Protein AF-A0AAW1CU83-F1 (afdb_monomer_lite)

InterPro domains:
  IPR005814 Aminotransferase class-III [PF00202] (1-113)
  IPR015421 Pyridoxal phosphate-dependent transferase, major domain [G3DSA:3.40.640.10] (1-114)
  IPR015424 Pyridoxal phosphate-dependent transferase [SSF53383] (2-111)

Secondary structure (DSSP, 8-state):
--SHHHHHHHHHHHHHHHHHHHHHTTPPPPHHHHHHHTTT-TTTS------EETT----SSHHHHHT--S-GGGTTTS------EEPPP---SSGGG-HHHHHHHHHHHHHHHHHHH--

Radius of gyration: 18.07 Å; chains: 1; bounding box: 44×34×52 Å

Organism: NCBI:txid488301

Structure (mmCIF, N/CA/C/O backbone):
data_AF-A0AAW1CU83-F1
#
_entry.id   AF-A0AAW1CU83-F1
#
loop_
_atom_site.group_PDB
_atom_site.id
_atom_site.type_symbol
_atom_site.label_atom_id
_atom_site.label_alt_id
_atom_site.label_comp_id
_atom_site.label_asym_id
_atom_site.label_entity_id
_atom_site.label_seq_id
_atom_site.pdbx_PDB_ins_code
_atom_site.Cartn_x
_atom_site.Cartn_y
_atom_site.Cartn_z
_atom_site.occupancy
_atom_site.B_iso_or_equiv
_atom_site.auth_seq_id
_atom_site.auth_comp_id
_atom_site.auth_asym_id
_atom_site.auth_atom_id
_atom_site.pdbx_PDB_model_num
ATOM 1 N N . MET A 1 1 ? -1.956 18.256 8.695 1.00 56.09 1 MET A N 1
ATOM 2 C CA . MET A 1 1 ? -2.461 17.167 7.830 1.00 56.09 1 MET A CA 1
ATOM 3 C C . MET A 1 1 ? -2.940 17.754 6.506 1.00 56.09 1 MET A C 1
ATOM 5 O O . MET A 1 1 ? -4.104 18.093 6.432 1.00 56.09 1 MET A O 1
ATOM 9 N N . MET A 1 2 ? -2.062 17.939 5.512 1.00 86.19 2 MET A N 1
ATOM 10 C CA . MET A 1 2 ? -2.401 18.370 4.136 1.00 86.19 2 MET A CA 1
ATOM 11 C C . MET A 1 2 ? -1.211 18.046 3.203 1.00 86.19 2 MET A C 1
ATOM 13 O O . MET A 1 2 ? -0.492 18.936 2.766 1.00 86.19 2 MET A O 1
ATOM 17 N N . CYS A 1 3 ? -0.897 16.766 2.988 1.00 97.62 3 CYS A N 1
ATOM 18 C CA . CYS A 1 3 ? 0.207 16.344 2.116 1.00 97.62 3 CYS A CA 1
ATOM 19 C C . CYS A 1 3 ? -0.053 14.974 1.467 1.00 97.62 3 CYS A C 1
ATOM 21 O O . CYS A 1 3 ? -1.040 14.299 1.771 1.00 97.62 3 CYS A O 1
ATOM 23 N N . GLY A 1 4 ? 0.861 14.540 0.592 1.00 98.12 4 GLY A N 1
ATOM 24 C CA . GLY A 1 4 ? 0.775 13.236 -0.074 1.00 98.12 4 GLY A CA 1
ATOM 25 C C . GLY A 1 4 ? 0.705 12.057 0.902 1.00 98.12 4 GLY A C 1
ATOM 26 O O . GLY A 1 4 ? -0.144 11.187 0.739 1.00 98.12 4 GLY A O 1
ATOM 27 N N . SER A 1 5 ? 1.503 12.069 1.978 1.00 98.12 5 SER A N 1
ATOM 28 C CA . SER A 1 5 ? 1.489 10.983 2.971 1.00 98.12 5 SER A CA 1
ATOM 29 C C . SER A 1 5 ? 0.122 10.844 3.647 1.00 98.12 5 SER A C 1
ATOM 31 O O . SER A 1 5 ? -0.438 9.757 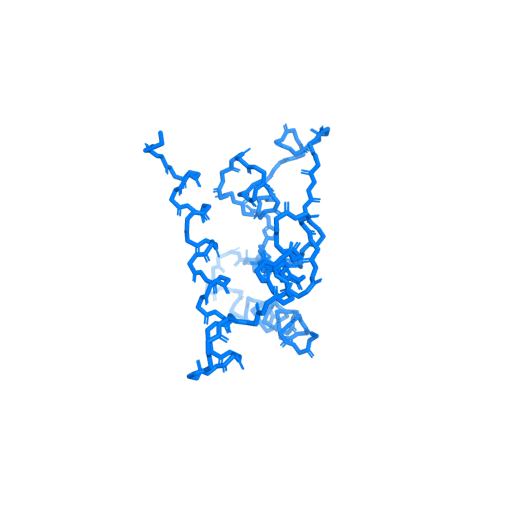3.678 1.00 98.12 5 SER A O 1
ATOM 33 N N . CYS A 1 6 ? -0.484 11.936 4.140 1.00 97.88 6 CYS A N 1
ATOM 34 C CA . CYS A 1 6 ? -1.802 11.816 4.774 1.00 97.88 6 CYS A CA 1
ATOM 35 C C . CYS A 1 6 ? -2.918 11.503 3.768 1.00 97.88 6 CYS A C 1
ATOM 37 O O . CYS A 1 6 ? -3.940 10.952 4.168 1.00 97.88 6 CYS A O 1
ATOM 39 N N . SER A 1 7 ? -2.727 11.822 2.485 1.00 98.44 7 SER A N 1
ATOM 40 C CA . SER A 1 7 ? -3.644 11.392 1.424 1.00 98.44 7 SER A CA 1
ATOM 41 C C . SER A 1 7 ? -3.625 9.865 1.292 1.00 98.44 7 SER A C 1
ATOM 43 O O . SER A 1 7 ? -4.678 9.238 1.376 1.00 98.44 7 SER A O 1
ATOM 45 N N . ASN A 1 8 ? -2.435 9.259 1.213 1.00 98.62 8 ASN A N 1
ATOM 46 C CA . ASN A 1 8 ? -2.274 7.804 1.129 1.00 98.62 8 ASN A CA 1
ATOM 47 C C . ASN A 1 8 ? -2.712 7.077 2.412 1.00 98.62 8 ASN A C 1
ATOM 49 O O . ASN A 1 8 ? -3.460 6.112 2.322 1.00 98.62 8 ASN A O 1
ATOM 53 N N . GLU A 1 9 ? -2.357 7.566 3.607 1.00 98.62 9 GLU A N 1
ATOM 54 C CA . GLU A 1 9 ? -2.825 6.964 4.874 1.00 98.62 9 GLU A CA 1
ATOM 55 C C . GLU A 1 9 ? -4.361 6.936 4.970 1.00 98.62 9 GLU A C 1
ATOM 57 O O . GLU A 1 9 ? -4.953 5.955 5.422 1.00 98.62 9 GLU A O 1
ATOM 62 N N . ASN A 1 10 ? -5.044 8.009 4.545 1.00 98.38 10 ASN A N 1
ATOM 63 C CA . ASN A 1 10 ? -6.508 8.016 4.538 1.00 98.38 10 ASN A CA 1
ATOM 64 C C . ASN A 1 10 ? -7.083 7.117 3.439 1.00 98.38 10 ASN A C 1
ATOM 66 O O . ASN A 1 10 ? -8.093 6.462 3.693 1.00 98.38 10 ASN A O 1
ATOM 70 N N . ALA A 1 11 ? -6.437 7.025 2.274 1.00 98.69 11 ALA A N 1
ATOM 71 C CA . ALA A 1 11 ? -6.815 6.059 1.247 1.00 98.69 11 ALA A CA 1
ATOM 72 C C . ALA A 1 11 ? -6.718 4.615 1.772 1.00 98.69 11 ALA A C 1
ATOM 74 O O . ALA A 1 11 ? -7.672 3.857 1.621 1.00 98.69 11 ALA A O 1
ATOM 75 N N . PHE A 1 12 ? -5.638 4.254 2.475 1.00 98.62 12 PHE A N 1
ATOM 76 C CA . PHE A 1 12 ? -5.475 2.923 3.075 1.00 98.62 12 PHE A CA 1
ATOM 77 C C . PHE A 1 12 ? -6.583 2.619 4.084 1.00 98.62 12 PHE A C 1
ATOM 79 O O . PHE A 1 12 ? -7.240 1.585 3.987 1.00 98.62 12 PHE A O 1
ATOM 86 N N . LYS A 1 13 ? -6.875 3.553 5.001 1.00 98.50 13 LYS A N 1
ATOM 87 C CA . LYS A 1 13 ? -7.995 3.399 5.945 1.00 98.50 13 LYS A CA 1
ATOM 88 C C . LYS A 1 13 ? -9.329 3.199 5.227 1.00 98.50 13 LYS A C 1
ATOM 90 O O . LYS A 1 13 ? -10.097 2.326 5.617 1.00 98.50 13 LYS A O 1
ATOM 95 N N . LEU A 1 14 ? -9.617 3.994 4.192 1.00 98.62 14 LEU A N 1
ATOM 96 C CA . LEU A 1 14 ? -10.851 3.872 3.409 1.00 98.62 14 LEU A CA 1
ATOM 97 C C . LEU A 1 14 ? -10.956 2.504 2.729 1.00 98.62 14 LEU A C 1
ATOM 99 O O . LEU A 1 14 ? -12.024 1.897 2.775 1.00 98.62 14 LEU A O 1
ATOM 103 N N . ILE A 1 15 ? -9.855 1.998 2.171 1.00 98.56 15 ILE A N 1
ATOM 104 C CA . ILE A 1 15 ? -9.788 0.667 1.558 1.00 98.56 15 ILE A CA 1
ATOM 105 C C . ILE A 1 15 ? -10.050 -0.424 2.603 1.00 98.56 15 ILE A C 1
ATOM 107 O O . ILE A 1 15 ? -10.915 -1.267 2.379 1.00 98.56 15 ILE A O 1
ATOM 111 N N . PHE A 1 16 ? -9.398 -0.381 3.769 1.00 98.38 16 PHE A N 1
ATOM 112 C CA . PHE A 1 16 ? -9.631 -1.357 4.839 1.00 98.38 16 PHE A CA 1
ATOM 113 C C . PHE A 1 16 ? -11.073 -1.329 5.357 1.00 98.38 16 PHE A C 1
ATOM 115 O O . PHE A 1 16 ? -11.705 -2.377 5.492 1.00 98.38 16 PHE A O 1
ATOM 122 N N . MET A 1 17 ? -11.630 -0.137 5.600 1.00 98.38 17 MET A N 1
ATOM 123 C CA . MET A 1 17 ? -13.026 0.012 6.024 1.00 98.38 17 MET A CA 1
ATOM 124 C C . MET A 1 17 ? -13.997 -0.503 4.960 1.00 98.38 17 MET A C 1
ATOM 126 O O . MET A 1 17 ? -14.985 -1.153 5.300 1.00 98.38 17 MET A O 1
ATOM 130 N N . HIS A 1 18 ? -13.728 -0.232 3.680 1.00 98.25 18 HIS A N 1
ATOM 131 C CA . HIS A 1 18 ? -14.542 -0.732 2.579 1.00 98.25 18 HIS A CA 1
ATOM 132 C C . HIS A 1 18 ? -14.474 -2.258 2.482 1.00 98.25 18 HIS A C 1
ATOM 134 O O . HIS A 1 18 ? -15.521 -2.897 2.430 1.00 98.25 18 HIS A O 1
ATOM 140 N N . TYR A 1 19 ? -13.274 -2.842 2.537 1.00 97.69 19 TYR A N 1
ATOM 141 C CA . TYR A 1 19 ? -13.086 -4.291 2.525 1.00 97.69 19 TYR A CA 1
ATOM 142 C C . TYR A 1 19 ? -13.870 -4.958 3.661 1.00 97.69 19 TYR A C 1
ATOM 144 O O . TYR A 1 19 ? -14.700 -5.829 3.412 1.00 97.69 19 TYR A O 1
ATOM 152 N N . MET A 1 20 ? -13.715 -4.478 4.900 1.00 97.69 20 MET A N 1
ATOM 153 C CA . MET A 1 20 ? -14.458 -5.014 6.046 1.00 97.69 20 MET A CA 1
ATOM 154 C C . MET A 1 20 ? -15.968 -4.786 5.938 1.00 97.69 20 MET A C 1
ATOM 156 O O . MET A 1 20 ? -16.745 -5.642 6.355 1.00 97.69 20 MET A O 1
ATOM 160 N N . LYS A 1 21 ? -16.416 -3.665 5.358 1.00 97.56 21 LYS A N 1
ATOM 161 C CA . LYS A 1 21 ? -17.838 -3.439 5.062 1.00 97.56 21 LYS A CA 1
ATOM 162 C C . LYS A 1 21 ? -18.372 -4.486 4.083 1.00 97.56 21 LYS A C 1
ATOM 164 O O . LYS A 1 21 ? -19.453 -5.014 4.318 1.00 97.56 21 LYS A O 1
ATOM 169 N N . VAL A 1 22 ? -17.630 -4.799 3.021 1.00 97.38 22 VAL A N 1
ATOM 170 C CA . VAL A 1 22 ? -18.009 -5.839 2.052 1.00 97.38 22 VAL A CA 1
ATOM 171 C C . VAL A 1 22 ? -18.093 -7.208 2.733 1.00 97.38 22 VAL A C 1
ATOM 173 O O . VAL A 1 22 ? -19.110 -7.879 2.588 1.00 97.38 22 VAL A O 1
ATOM 176 N N . GLN A 1 23 ? -17.091 -7.585 3.536 1.00 95.94 23 GLN A N 1
ATOM 177 C CA . GLN A 1 23 ? -17.073 -8.871 4.255 1.00 95.94 23 GLN A CA 1
ATOM 178 C C . GLN A 1 23 ? -18.219 -9.004 5.271 1.00 95.94 23 GLN A C 1
ATOM 180 O O . GLN A 1 23 ? -18.846 -10.054 5.397 1.00 95.94 23 GLN A O 1
ATOM 185 N N . ARG A 1 24 ? -18.517 -7.925 5.999 1.00 96.56 24 ARG A N 1
ATOM 186 C CA . ARG A 1 24 ? -19.573 -7.897 7.018 1.00 96.56 24 ARG A CA 1
ATOM 187 C C . ARG A 1 24 ? -20.985 -7.812 6.427 1.00 96.56 24 ARG A C 1
ATOM 189 O O . ARG A 1 24 ? -21.942 -8.269 7.058 1.00 96.56 24 ARG A O 1
ATOM 196 N N . GLY A 1 25 ? -21.131 -7.228 5.238 1.00 96.38 25 GLY A N 1
ATOM 197 C CA . GLY A 1 25 ? -22.419 -6.967 4.601 1.00 96.38 25 GLY A CA 1
ATOM 198 C C . GLY A 1 25 ? -23.245 -5.927 5.366 1.00 96.38 25 GLY A C 1
ATOM 199 O O . GLY A 1 25 ? -22.722 -4.915 5.826 1.00 96.38 25 GLY A O 1
ATOM 200 N N . ASN A 1 26 ? -24.546 -6.182 5.520 1.00 95.44 26 ASN A N 1
ATOM 201 C CA . ASN A 1 26 ? -25.494 -5.271 6.181 1.00 95.44 26 ASN A CA 1
ATOM 202 C C . ASN A 1 26 ? -25.568 -5.445 7.711 1.00 95.44 26 ASN A C 1
ATOM 204 O O . ASN A 1 26 ? -26.525 -4.987 8.327 1.00 95.44 26 ASN A O 1
ATOM 208 N N . LYS A 1 27 ? -24.614 -6.153 8.325 1.00 96.69 27 LYS A N 1
ATOM 209 C CA . LYS A 1 27 ? -24.588 -6.362 9.779 1.00 96.69 27 LYS A CA 1
ATOM 210 C C . LYS A 1 27 ? -23.952 -5.162 10.484 1.00 96.69 27 LYS A C 1
ATOM 212 O O . LYS A 1 27 ? -22.958 -4.612 10.004 1.00 96.69 27 LYS A O 1
ATOM 217 N N . ASP A 1 28 ? -24.487 -4.811 11.648 1.00 97.38 28 ASP A N 1
ATOM 218 C CA . ASP A 1 28 ? -23.868 -3.834 12.545 1.00 97.38 28 ASP A CA 1
ATOM 219 C C . ASP A 1 28 ? -22.554 -4.364 13.145 1.00 97.38 28 ASP A C 1
ATOM 221 O O . ASP A 1 28 ? -22.218 -5.543 13.015 1.00 97.38 28 ASP A O 1
ATOM 225 N N . PHE A 1 29 ? -21.780 -3.479 13.782 1.00 98.06 29 PHE A N 1
ATOM 226 C CA . PHE A 1 29 ? -20.599 -3.888 14.549 1.00 98.06 29 PHE A CA 1
ATOM 227 C C . PHE A 1 29 ? -21.011 -4.724 15.764 1.00 98.06 29 PHE A C 1
ATOM 229 O O . PHE A 1 29 ? -21.939 -4.378 16.497 1.00 98.06 29 PHE A O 1
ATOM 236 N N . THR A 1 30 ? -20.284 -5.807 16.004 1.00 97.81 30 THR A N 1
ATOM 237 C CA . THR A 1 30 ? -20.414 -6.614 17.216 1.00 97.81 30 THR A CA 1
ATOM 238 C C . THR A 1 30 ? -19.768 -5.907 18.407 1.00 97.81 30 THR A C 1
ATOM 240 O O . THR A 1 30 ? -18.860 -5.086 18.262 1.00 97.81 30 THR A O 1
ATOM 243 N N . LYS A 1 31 ? -20.201 -6.258 19.622 1.00 98.56 31 LYS A N 1
ATOM 244 C CA . LYS A 1 31 ? -19.575 -5.760 20.854 1.00 98.56 31 LYS A CA 1
ATOM 245 C C . LYS A 1 31 ? -18.081 -6.119 20.918 1.00 98.56 31 LYS A C 1
ATOM 247 O O . LYS A 1 31 ? -17.274 -5.272 21.280 1.00 98.56 31 LYS A O 1
ATOM 252 N N . GLU A 1 32 ? -17.723 -7.333 20.499 1.00 98.44 32 GLU A N 1
ATOM 253 C CA . GLU A 1 32 ? -16.336 -7.809 20.477 1.00 98.44 32 GLU A CA 1
ATOM 254 C C . GLU A 1 32 ? -15.455 -6.985 19.525 1.00 98.44 32 GLU A C 1
ATOM 256 O O . GLU A 1 32 ? -14.351 -6.603 19.903 1.00 98.44 32 GLU A O 1
ATOM 261 N N . GLU A 1 33 ? -15.932 -6.639 18.323 1.00 98.38 33 GLU A N 1
ATOM 262 C CA . GLU A 1 33 ? -15.211 -5.742 17.403 1.00 98.38 33 GLU A CA 1
ATOM 263 C C . GLU A 1 33 ? -14.996 -4.351 18.020 1.00 98.38 33 GLU A C 1
ATOM 265 O O . GLU A 1 33 ? -13.898 -3.797 17.949 1.00 98.38 33 GLU A O 1
ATOM 270 N N . MET A 1 34 ? -16.024 -3.797 18.669 1.00 98.50 34 MET A N 1
ATOM 271 C CA . MET A 1 34 ? -15.942 -2.478 19.304 1.00 98.50 34 MET A CA 1
ATOM 272 C C . MET A 1 34 ? -14.967 -2.464 20.490 1.00 98.50 34 MET A C 1
ATOM 274 O O . MET A 1 34 ? -14.234 -1.496 20.668 1.00 98.50 34 MET A O 1
ATOM 278 N N . GLU A 1 35 ? -14.920 -3.532 21.287 1.00 98.75 35 GLU A N 1
ATOM 279 C CA . GLU A 1 35 ? -14.029 -3.631 22.450 1.00 98.75 35 GLU A CA 1
ATOM 280 C C . GLU A 1 35 ? -12.582 -3.961 22.048 1.00 98.75 35 GLU A C 1
ATOM 282 O O . GLU A 1 35 ? -11.643 -3.320 22.522 1.00 98.75 35 GLU A O 1
ATOM 287 N N . SER A 1 36 ? -12.383 -4.916 21.135 1.00 98.75 36 SER A N 1
ATOM 288 C CA . SER A 1 36 ? -11.046 -5.363 20.714 1.00 98.75 36 SER A CA 1
ATOM 289 C C . SER A 1 36 ? -10.278 -4.315 19.899 1.00 98.75 36 SER A C 1
ATOM 291 O O . SER A 1 36 ? -9.056 -4.208 20.047 1.00 98.75 36 SER A O 1
ATOM 293 N N . CYS A 1 37 ? -10.959 -3.476 19.099 1.00 98.31 37 CYS A N 1
ATOM 294 C CA . CYS A 1 37 ? -10.283 -2.424 18.325 1.00 98.31 37 CYS A CA 1
ATOM 295 C C . CYS A 1 37 ? -9.579 -1.389 19.217 1.00 98.31 37 CYS A C 1
ATOM 297 O O . CYS A 1 37 ? -8.505 -0.908 18.861 1.00 98.31 37 CYS A O 1
ATOM 299 N N . MET A 1 38 ? -10.128 -1.102 20.403 1.00 98.44 38 MET A N 1
ATOM 300 C CA . MET A 1 38 ? -9.577 -0.116 21.342 1.00 98.44 38 MET A CA 1
ATOM 301 C C . MET A 1 38 ? -8.265 -0.565 21.996 1.00 98.44 38 MET A C 1
ATOM 303 O O . MET A 1 38 ? -7.549 0.258 22.565 1.00 98.44 38 MET A O 1
ATOM 307 N N . ILE A 1 39 ? -7.935 -1.855 21.894 1.00 98.44 39 ILE A N 1
ATOM 308 C CA . ILE A 1 39 ? -6.681 -2.446 22.375 1.00 98.44 39 ILE A CA 1
ATOM 309 C C . ILE A 1 39 ? -5.842 -3.044 21.234 1.00 98.44 39 ILE A C 1
ATOM 311 O O . ILE A 1 39 ? -4.941 -3.844 21.483 1.00 98.44 39 ILE A O 1
ATOM 315 N N . ASN A 1 40 ? -6.115 -2.641 19.986 1.00 98.19 40 ASN A N 1
ATOM 316 C CA . ASN A 1 40 ? -5.403 -3.067 18.776 1.00 98.19 40 ASN A CA 1
ATOM 317 C C . ASN A 1 40 ? -5.438 -4.588 18.518 1.00 98.19 40 ASN A C 1
ATOM 319 O O . ASN A 1 40 ? -4.482 -5.140 17.972 1.00 98.19 40 ASN A O 1
ATOM 323 N N . GLN A 1 41 ? -6.518 -5.272 18.910 1.00 98.50 41 GLN A N 1
ATOM 324 C CA . GLN A 1 41 ? -6.690 -6.713 18.702 1.00 98.50 41 GLN A CA 1
ATOM 325 C C . GLN A 1 41 ? -7.802 -7.020 17.685 1.00 98.50 41 GLN A C 1
ATOM 327 O O . GLN A 1 41 ? -8.776 -6.268 17.585 1.00 98.50 41 GLN A O 1
ATOM 332 N N . PRO A 1 42 ? -7.702 -8.134 16.940 1.00 97.94 42 PRO A N 1
ATOM 333 C CA . PRO A 1 42 ? -8.833 -8.678 16.195 1.00 97.94 42 PRO A CA 1
ATOM 334 C C . PRO A 1 42 ? -9.975 -9.113 17.138 1.00 97.94 42 PRO A C 1
ATOM 336 O O . PRO A 1 42 ? -9.699 -9.456 18.288 1.00 97.94 42 PRO A O 1
ATOM 339 N N . PRO A 1 43 ? -11.234 -9.155 16.659 1.00 97.56 43 PRO A N 1
ATOM 340 C CA . PRO A 1 43 ? -11.667 -8.848 15.290 1.00 97.56 43 PRO A CA 1
ATOM 341 C C . PRO A 1 43 ? -11.757 -7.345 14.965 1.00 97.56 43 PRO A C 1
ATOM 343 O O . PRO A 1 43 ? -11.818 -6.984 13.793 1.00 97.56 43 PRO A O 1
ATOM 346 N N . GLY A 1 44 ? -11.718 -6.462 15.966 1.00 97.81 44 GLY A N 1
ATOM 347 C CA . GLY A 1 44 ? -11.899 -5.019 15.800 1.00 97.81 44 GLY A CA 1
ATOM 348 C C . GLY A 1 44 ? -10.763 -4.301 15.067 1.00 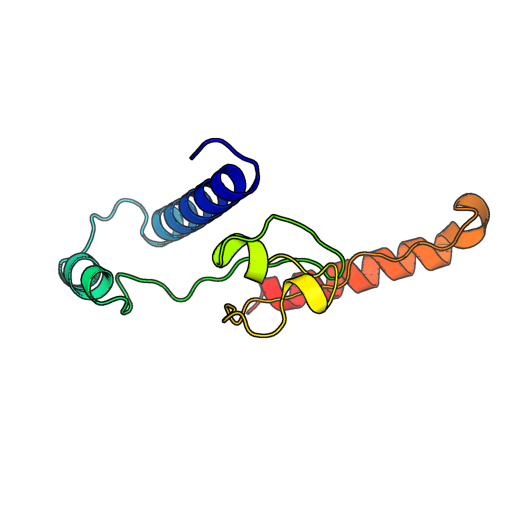97.81 44 GLY A C 1
ATOM 349 O O . GLY A 1 44 ? -11.007 -3.352 14.323 1.00 97.81 44 GLY A O 1
ATOM 350 N N . ALA A 1 45 ? -9.524 -4.760 15.251 1.00 98.12 45 ALA A N 1
ATOM 351 C CA . ALA A 1 45 ? -8.361 -4.362 14.464 1.00 98.12 45 ALA A CA 1
ATOM 352 C C . ALA A 1 45 ? -7.953 -5.535 13.551 1.00 98.12 45 ALA A C 1
ATOM 354 O O . ALA A 1 45 ? -7.203 -6.420 13.977 1.00 98.12 45 ALA A O 1
ATOM 355 N N . PRO A 1 46 ? -8.481 -5.610 12.317 1.00 97.38 46 P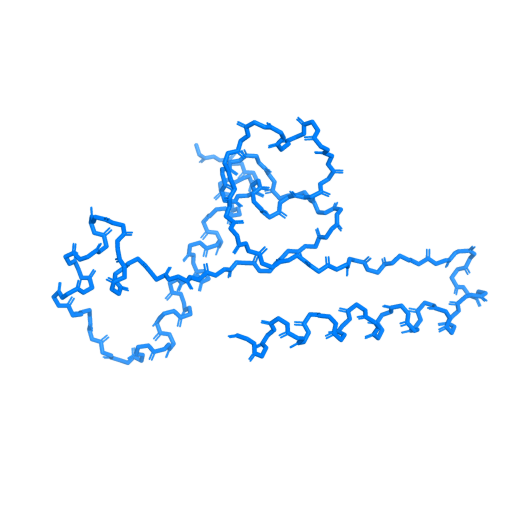RO A N 1
ATOM 356 C CA . PRO A 1 46 ? -8.290 -6.772 11.460 1.00 97.38 46 PRO A CA 1
ATOM 357 C C . PRO A 1 46 ? -6.846 -6.859 10.951 1.00 97.38 46 PRO A C 1
ATOM 359 O O . PRO A 1 46 ? -6.188 -5.849 10.697 1.00 97.38 46 PRO A O 1
ATOM 362 N N . LYS A 1 47 ? -6.362 -8.087 10.743 1.00 96.38 47 LYS A N 1
ATOM 363 C CA . LYS A 1 47 ? -5.045 -8.356 10.146 1.00 96.38 47 LYS A CA 1
ATOM 364 C C . LYS A 1 47 ? -5.128 -8.272 8.620 1.00 96.38 47 LYS A C 1
ATOM 366 O O . LYS A 1 47 ? -5.157 -9.292 7.942 1.00 96.38 47 LYS A O 1
ATOM 371 N N . LEU A 1 48 ? -5.221 -7.051 8.101 1.00 96.75 48 LEU A N 1
ATOM 372 C CA . LEU A 1 48 ? -5.211 -6.764 6.663 1.00 96.75 48 LEU A CA 1
ATOM 373 C C . LEU A 1 48 ? -3.848 -6.232 6.216 1.00 96.75 48 LEU A C 1
ATOM 375 O O . LEU A 1 48 ? -3.016 -5.819 7.030 1.00 96.75 48 LEU A O 1
ATOM 379 N N . SER A 1 49 ? -3.642 -6.212 4.903 1.00 97.06 49 SER A N 1
ATOM 380 C CA . SER A 1 49 ? -2.419 -5.717 4.286 1.00 97.06 49 SER A CA 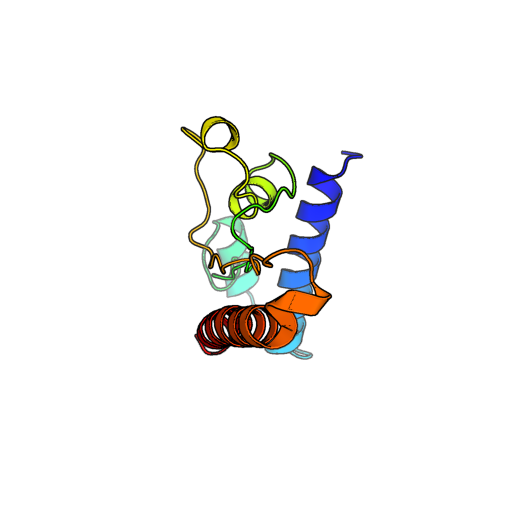1
ATOM 381 C C . SER A 1 49 ? -2.693 -4.847 3.063 1.00 97.06 49 SER A C 1
ATOM 383 O O . SER A 1 49 ? -3.769 -4.902 2.467 1.00 97.06 49 SER A O 1
ATOM 385 N N . MET A 1 50 ? -1.710 -4.019 2.702 1.00 97.69 50 MET A N 1
ATOM 386 C CA . MET A 1 50 ? -1.654 -3.345 1.405 1.00 97.69 50 MET A CA 1
ATOM 387 C C . MET A 1 50 ? -0.523 -3.957 0.589 1.00 97.69 50 MET A C 1
ATOM 389 O O . MET A 1 50 ? 0.639 -3.870 0.989 1.00 97.69 50 MET A O 1
ATOM 393 N N . LEU A 1 51 ? -0.843 -4.518 -0.576 1.00 97.62 51 LEU A N 1
ATOM 394 C CA . LEU A 1 51 ? 0.176 -4.905 -1.543 1.00 97.62 51 LEU A CA 1
ATOM 395 C C . LEU A 1 51 ? 0.843 -3.656 -2.125 1.00 97.62 51 LEU A C 1
ATOM 397 O O . LEU A 1 51 ? 0.177 -2.694 -2.509 1.00 97.62 51 LEU A O 1
ATOM 401 N N . SER A 1 52 ? 2.170 -3.679 -2.193 1.00 98.12 52 SER A N 1
ATOM 402 C CA . SER A 1 52 ? 2.983 -2.606 -2.773 1.00 98.12 52 SER A CA 1
ATOM 403 C C . SER A 1 52 ? 4.061 -3.176 -3.693 1.00 98.12 52 SER A C 1
ATOM 405 O O . SER A 1 52 ? 4.202 -4.391 -3.795 1.00 98.12 52 SER A O 1
ATOM 407 N N . PHE A 1 53 ? 4.813 -2.314 -4.380 1.00 98.50 53 PHE A N 1
ATOM 408 C CA . PHE A 1 53 ? 5.818 -2.743 -5.354 1.00 98.50 53 PHE A CA 1
ATOM 409 C C . PHE A 1 53 ? 7.235 -2.334 -4.958 1.00 98.50 53 PHE A C 1
ATOM 411 O O . PHE A 1 53 ? 7.454 -1.231 -4.452 1.00 98.50 53 PHE A O 1
ATOM 418 N N . HIS A 1 54 ? 8.224 -3.173 -5.257 1.00 98.25 54 HIS A N 1
ATOM 419 C CA . HIS A 1 54 ? 9.628 -2.776 -5.197 1.00 98.25 54 HIS A CA 1
ATOM 420 C C . HIS A 1 54 ? 9.878 -1.527 -6.059 1.00 98.25 54 HIS A C 1
ATOM 422 O O . HIS A 1 54 ? 9.394 -1.419 -7.183 1.00 98.25 54 HIS A O 1
ATOM 428 N N . GLY A 1 55 ? 10.636 -0.563 -5.525 1.00 98.00 55 GLY A N 1
ATOM 429 C CA . GLY A 1 55 ? 10.891 0.728 -6.173 1.00 98.00 55 GLY A CA 1
ATOM 430 C C . GLY A 1 55 ? 9.846 1.820 -5.899 1.00 98.00 55 GLY A C 1
ATOM 431 O O . GLY A 1 55 ? 10.087 2.974 -6.250 1.00 98.00 55 GLY A O 1
ATOM 432 N N . SER A 1 56 ? 8.724 1.513 -5.238 1.00 98.50 56 SER A N 1
ATOM 433 C CA . SER A 1 56 ? 7.665 2.491 -4.943 1.00 98.50 56 SER A CA 1
ATOM 434 C C . SER A 1 56 ? 8.094 3.604 -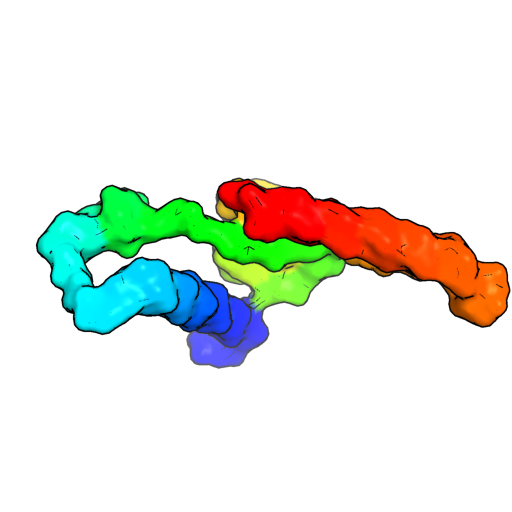3.969 1.00 98.50 56 SER A C 1
ATOM 436 O O . SER A 1 56 ? 8.995 3.446 -3.134 1.00 98.50 56 SER A O 1
ATOM 438 N N . PHE A 1 57 ? 7.380 4.735 -4.011 1.00 98.75 57 PHE A N 1
ATOM 439 C CA . PHE A 1 57 ? 7.451 5.793 -2.999 1.00 98.75 57 PHE A CA 1
ATOM 440 C C . PHE A 1 57 ? 6.061 6.387 -2.737 1.00 98.75 57 PHE A C 1
ATOM 442 O O . PHE A 1 57 ? 5.538 7.140 -3.554 1.00 98.75 57 PHE A O 1
ATOM 449 N N . HIS A 1 58 ? 5.476 6.080 -1.578 1.00 98.75 58 HIS A N 1
ATOM 450 C CA . HIS A 1 58 ? 4.132 6.527 -1.181 1.00 98.75 58 HIS A CA 1
ATOM 451 C C . HIS A 1 58 ? 4.129 7.482 0.021 1.00 98.75 58 HIS A C 1
ATOM 453 O O . HIS A 1 58 ? 3.070 7.912 0.470 1.00 98.75 58 HIS A O 1
ATOM 459 N N . GLY A 1 59 ? 5.300 7.857 0.534 1.00 98.44 59 GLY A N 1
ATOM 460 C CA . GLY A 1 59 ? 5.440 8.773 1.664 1.00 98.44 59 GLY A CA 1
ATOM 461 C C . GLY A 1 59 ? 6.272 8.167 2.788 1.00 98.44 59 GLY A C 1
ATOM 462 O O . GLY A 1 59 ? 6.946 7.159 2.604 1.00 98.44 59 GLY A O 1
ATOM 463 N N . ARG A 1 60 ? 6.271 8.827 3.949 1.00 98.50 60 ARG A N 1
ATOM 464 C CA . ARG A 1 60 ? 7.191 8.501 5.059 1.00 98.50 60 ARG A CA 1
ATOM 465 C C . ARG A 1 60 ? 6.531 8.353 6.433 1.00 98.50 60 ARG A C 1
ATOM 467 O O . ARG A 1 60 ? 7.226 8.087 7.403 1.00 98.50 60 ARG A O 1
ATOM 474 N N . THR A 1 61 ? 5.215 8.528 6.540 1.00 98.38 61 THR A N 1
ATOM 475 C CA . THR A 1 61 ? 4.468 8.086 7.734 1.00 98.38 61 THR A CA 1
ATOM 476 C C . THR A 1 61 ? 4.438 6.556 7.779 1.00 98.38 61 THR A C 1
ATOM 478 O O . THR A 1 61 ? 4.636 5.936 6.743 1.00 98.38 61 THR A O 1
ATOM 481 N N . LEU A 1 62 ? 4.228 5.929 8.940 1.00 98.38 62 LEU A N 1
ATOM 482 C CA . LEU A 1 62 ? 4.465 4.483 9.125 1.00 98.38 62 LEU A CA 1
ATOM 483 C C . LEU A 1 62 ? 3.726 3.572 8.122 1.00 98.38 62 LEU A C 1
ATOM 485 O O . LEU A 1 62 ? 4.335 2.646 7.580 1.00 98.38 62 LEU A O 1
ATOM 489 N N . GLY A 1 63 ? 2.453 3.847 7.820 1.00 98.12 63 GLY A N 1
ATOM 490 C CA . GLY A 1 63 ? 1.693 3.083 6.825 1.00 98.12 63 GLY A CA 1
ATOM 491 C C . GLY A 1 63 ? 2.241 3.304 5.414 1.00 98.12 63 GLY A C 1
ATOM 492 O O . GLY A 1 63 ? 2.602 2.358 4.714 1.00 98.12 63 GLY A O 1
ATOM 493 N N . CYS A 1 64 ? 2.419 4.567 5.021 1.00 98.56 64 CYS A N 1
ATOM 494 C CA . CYS A 1 64 ? 3.017 4.937 3.731 1.00 98.56 64 CYS A CA 1
ATOM 495 C C . CYS A 1 64 ? 4.437 4.389 3.541 1.00 98.56 64 CYS A C 1
ATOM 497 O O . CYS A 1 64 ? 4.804 3.965 2.441 1.00 98.56 64 CYS A O 1
ATOM 499 N N . LEU A 1 65 ? 5.243 4.390 4.601 1.00 98.75 65 LEU A N 1
ATOM 500 C CA . LEU A 1 65 ? 6.623 3.932 4.576 1.00 98.75 65 LEU A CA 1
ATOM 501 C C . LEU A 1 65 ? 6.695 2.411 4.439 1.00 98.75 65 LEU A C 1
ATOM 503 O O . LEU A 1 65 ? 7.557 1.906 3.721 1.00 98.75 65 LEU A O 1
ATOM 507 N N . SER A 1 66 ? 5.750 1.687 5.044 1.00 98.62 66 SER A N 1
ATOM 508 C CA . SER A 1 66 ? 5.627 0.237 4.863 1.00 98.62 66 SER A CA 1
ATOM 509 C C . SER A 1 66 ? 5.345 -0.124 3.402 1.00 98.62 66 SER A C 1
ATOM 511 O O . SER A 1 66 ? 5.918 -1.082 2.895 1.00 98.62 66 SER A O 1
ATOM 513 N N . THR A 1 67 ? 4.601 0.723 2.682 1.00 98.75 67 THR A N 1
ATOM 514 C CA . THR A 1 67 ? 4.368 0.583 1.230 1.00 98.75 67 THR A CA 1
ATOM 515 C C . THR A 1 67 ? 5.432 1.235 0.334 1.00 98.75 67 THR A C 1
ATOM 517 O O . THR A 1 67 ? 5.319 1.168 -0.885 1.00 98.75 67 THR A O 1
ATOM 520 N N . THR A 1 68 ? 6.457 1.885 0.893 1.00 98.81 68 THR A N 1
ATOM 521 C CA . THR A 1 68 ? 7.533 2.560 0.142 1.00 98.81 68 THR A CA 1
ATOM 522 C C . THR A 1 68 ? 8.767 1.673 0.075 1.00 98.81 68 THR A C 1
ATOM 524 O O . THR A 1 68 ? 9.258 1.260 1.117 1.00 98.81 68 THR A O 1
ATOM 527 N N . HIS A 1 69 ? 9.340 1.446 -1.109 1.00 98.56 69 HIS A N 1
ATOM 528 C CA . HIS A 1 69 ? 10.501 0.559 -1.316 1.00 98.56 69 HIS A CA 1
ATOM 529 C C . HIS A 1 69 ? 11.557 1.182 -2.234 1.00 98.56 69 HIS A C 1
ATOM 531 O O . HIS A 1 69 ? 12.100 0.539 -3.127 1.00 98.56 69 HIS A O 1
ATOM 537 N N . SER A 1 70 ? 11.822 2.469 -2.019 1.00 98.31 70 SER A N 1
ATOM 538 C CA . SER A 1 70 ? 12.662 3.302 -2.890 1.00 98.31 70 SER A CA 1
ATOM 539 C C . SER A 1 70 ? 14.163 3.218 -2.590 1.00 98.31 70 SER A C 1
ATOM 541 O O . SER A 1 70 ? 14.961 2.971 -3.488 1.00 98.31 70 SER A O 1
ATOM 543 N N . LYS A 1 71 ? 14.573 3.477 -1.340 1.00 98.50 71 LYS A N 1
ATOM 544 C CA . LYS A 1 71 ? 15.978 3.483 -0.894 1.00 98.50 71 LYS A CA 1
ATOM 545 C C . LYS A 1 71 ? 16.073 3.017 0.556 1.00 98.50 71 LYS A C 1
ATOM 547 O O . LYS A 1 71 ? 15.225 3.385 1.366 1.00 98.50 71 LYS A O 1
ATOM 552 N N . ALA A 1 72 ? 17.144 2.299 0.900 1.00 98.38 72 ALA A N 1
ATOM 553 C CA . ALA A 1 72 ? 17.366 1.783 2.255 1.00 98.38 72 ALA A CA 1
ATOM 554 C C . ALA A 1 72 ? 17.367 2.891 3.325 1.00 98.38 72 ALA A C 1
ATOM 556 O O . ALA A 1 72 ? 16.693 2.764 4.343 1.00 98.38 72 ALA A O 1
ATOM 557 N N . ILE A 1 73 ? 18.021 4.025 3.044 1.00 98.44 73 ILE A N 1
ATOM 558 C CA . ILE A 1 73 ? 18.107 5.174 3.965 1.00 98.44 73 ILE A CA 1
ATOM 559 C C . ILE A 1 73 ? 16.751 5.830 4.269 1.00 98.44 73 ILE A C 1
ATOM 561 O O . ILE A 1 73 ? 16.638 6.639 5.180 1.00 98.44 73 ILE A O 1
ATOM 565 N N . HIS A 1 74 ? 15.705 5.518 3.501 1.00 98.50 74 HIS A N 1
ATOM 566 C CA . HIS A 1 74 ? 14.357 5.977 3.819 1.00 98.50 74 HIS A CA 1
ATOM 567 C C . HIS A 1 74 ? 13.664 5.098 4.870 1.00 98.50 74 HIS A C 1
ATOM 569 O O . HIS A 1 74 ? 12.702 5.576 5.461 1.00 98.50 74 HIS A O 1
ATOM 575 N N . LYS A 1 75 ? 14.105 3.844 5.067 1.00 98.50 75 LYS A N 1
ATOM 576 C CA . LYS A 1 75 ? 13.379 2.814 5.832 1.00 98.50 75 LYS A CA 1
ATOM 577 C C . LYS A 1 75 ? 14.106 2.275 7.061 1.00 98.50 75 LYS A C 1
ATOM 579 O O . LYS A 1 75 ? 13.434 1.824 7.980 1.00 98.50 75 LYS A O 1
ATOM 584 N N . VAL A 1 76 ? 15.439 2.237 7.037 1.00 98.25 76 VAL A N 1
ATOM 585 C CA . VAL A 1 76 ? 16.244 1.667 8.130 1.00 98.25 76 VAL A CA 1
ATOM 586 C C . VAL A 1 76 ? 15.868 2.309 9.474 1.00 98.25 76 VAL A C 1
ATOM 588 O O . VAL A 1 76 ? 15.526 3.488 9.515 1.00 98.25 76 VAL A O 1
ATOM 591 N N . ASP A 1 77 ? 15.872 1.511 10.543 1.00 98.44 77 ASP A N 1
ATOM 592 C CA . ASP A 1 77 ? 15.525 1.896 11.923 1.00 98.44 77 ASP A CA 1
ATOM 593 C C . ASP A 1 77 ? 14.062 2.320 12.178 1.00 98.44 77 ASP A C 1
ATOM 595 O O . ASP A 1 77 ? 13.725 2.744 13.285 1.00 98.44 77 ASP A O 1
ATOM 599 N N . VAL A 1 78 ? 13.159 2.160 11.200 1.00 98.56 78 VAL A N 1
ATOM 600 C CA . VAL A 1 78 ? 11.720 2.434 11.363 1.00 98.56 78 VAL A CA 1
ATOM 601 C C . VAL A 1 78 ? 10.915 1.127 11.333 1.00 98.56 78 VAL A C 1
ATOM 603 O O . VAL A 1 78 ? 11.047 0.365 10.372 1.00 98.56 78 VAL A O 1
ATOM 606 N N . PRO A 1 79 ? 10.049 0.850 12.331 1.00 98.38 79 PRO A N 1
ATOM 607 C CA . PRO A 1 79 ? 9.145 -0.297 12.285 1.00 98.38 79 PRO A CA 1
ATOM 608 C C . PRO A 1 79 ? 8.272 -0.289 11.026 1.00 98.38 79 PRO A C 1
ATOM 610 O O . PRO A 1 79 ? 7.816 0.766 10.578 1.00 98.38 79 PRO A O 1
ATOM 613 N N . ALA A 1 80 ? 8.007 -1.473 10.482 1.00 97.94 80 ALA A N 1
ATOM 614 C CA . ALA A 1 80 ? 7.193 -1.653 9.288 1.00 97.94 80 ALA A CA 1
ATOM 615 C C . ALA A 1 80 ? 6.142 -2.746 9.500 1.00 97.94 80 ALA A C 1
ATOM 617 O O . ALA A 1 80 ? 6.274 -3.593 10.384 1.00 97.94 80 ALA A O 1
ATOM 618 N N . PHE A 1 81 ? 5.103 -2.720 8.670 1.00 98.06 81 PHE A N 1
ATOM 619 C CA . PHE A 1 81 ? 4.106 -3.782 8.612 1.00 98.06 81 PHE A CA 1
ATOM 620 C C . PHE A 1 81 ? 4.576 -4.916 7.694 1.00 98.06 81 PHE A C 1
ATOM 622 O O . PHE A 1 81 ? 5.149 -4.658 6.634 1.00 98.06 81 PHE A O 1
ATOM 629 N N . ASP A 1 82 ? 4.309 -6.159 8.099 1.00 97.06 82 ASP A N 1
ATOM 630 C CA . ASP A 1 82 ? 4.568 -7.362 7.300 1.00 97.06 82 ASP A CA 1
ATOM 631 C C . ASP A 1 82 ? 3.499 -7.508 6.204 1.00 97.06 82 ASP A C 1
ATOM 633 O O . ASP A 1 82 ? 2.510 -8.229 6.341 1.00 97.06 82 ASP A O 1
ATOM 637 N N . TRP A 1 83 ? 3.634 -6.692 5.158 1.00 97.88 83 TRP A N 1
ATOM 638 C CA . TRP A 1 83 ? 2.716 -6.606 4.022 1.00 97.88 83 TRP A CA 1
ATOM 639 C C . TRP A 1 83 ? 3.398 -7.074 2.731 1.00 97.88 83 TRP A C 1
ATOM 641 O O . TRP A 1 83 ? 4.609 -6.893 2.585 1.00 97.88 83 TRP A O 1
ATOM 651 N N . PRO A 1 84 ? 2.644 -7.639 1.768 1.00 97.62 84 PRO A N 1
ATOM 652 C CA . PRO A 1 84 ? 3.227 -8.204 0.561 1.00 97.62 84 PRO A CA 1
ATOM 653 C C . PRO A 1 84 ? 3.845 -7.129 -0.341 1.00 97.62 84 PRO A C 1
ATOM 655 O O . PRO A 1 84 ? 3.313 -6.025 -0.517 1.00 97.62 84 PRO A O 1
ATOM 658 N N . ILE A 1 85 ? 4.978 -7.486 -0.945 1.00 97.94 85 ILE A N 1
ATOM 659 C CA . ILE A 1 85 ? 5.747 -6.633 -1.850 1.00 97.94 85 ILE A CA 1
ATOM 660 C C . ILE A 1 85 ? 5.970 -7.414 -3.145 1.00 97.94 85 ILE A C 1
ATOM 662 O O . ILE A 1 85 ? 6.585 -8.478 -3.130 1.00 97.94 85 ILE A O 1
ATOM 666 N N . ALA A 1 86 ? 5.450 -6.899 -4.254 1.00 97.50 86 ALA A N 1
ATOM 667 C CA . ALA A 1 86 ? 5.609 -7.479 -5.581 1.00 97.50 86 ALA A CA 1
ATOM 668 C C . ALA A 1 86 ? 6.693 -6.749 -6.387 1.00 97.50 86 ALA A C 1
ATOM 670 O O . ALA A 1 86 ? 7.067 -5.611 -6.097 1.00 97.50 86 ALA A O 1
ATOM 671 N N . ASP A 1 87 ? 7.188 -7.382 -7.440 1.00 96.94 87 ASP A N 1
ATOM 672 C CA . ASP A 1 87 ? 8.116 -6.767 -8.376 1.00 96.94 87 ASP A CA 1
ATOM 673 C C . ASP A 1 87 ? 7.376 -5.855 -9.356 1.00 96.94 87 ASP A C 1
ATOM 675 O O . ASP A 1 87 ? 6.416 -6.265 -10.014 1.00 96.94 87 ASP A O 1
ATOM 679 N N . PHE A 1 88 ? 7.861 -4.621 -9.499 1.00 97.56 88 PHE A N 1
ATOM 680 C CA . PHE A 1 88 ? 7.443 -3.750 -10.594 1.00 97.56 88 PHE A CA 1
ATOM 681 C C . PHE A 1 88 ? 8.173 -4.157 -11.890 1.00 97.56 88 PHE A C 1
ATOM 683 O O . PHE A 1 88 ? 9.397 -4.336 -11.825 1.00 97.56 88 PHE A O 1
ATOM 690 N N . PRO A 1 89 ? 7.483 -4.265 -13.044 1.00 97.12 89 PRO A N 1
ATOM 691 C CA . PRO A 1 89 ? 8.098 -4.670 -14.306 1.00 97.12 89 PRO A CA 1
ATOM 692 C C . PRO A 1 89 ? 9.303 -3.804 -14.684 1.00 97.12 89 PRO A C 1
ATOM 694 O O . PRO A 1 89 ? 9.225 -2.571 -14.704 1.00 97.12 89 PRO A O 1
ATOM 697 N N . LYS A 1 90 ? 10.433 -4.442 -15.007 1.00 97.12 90 LYS A N 1
ATOM 698 C CA . LYS A 1 90 ? 11.642 -3.749 -15.483 1.00 97.12 90 LYS A CA 1
ATOM 699 C C . LYS A 1 90 ? 11.824 -3.936 -16.981 1.00 97.12 90 LYS A C 1
ATOM 701 O O . LYS A 1 90 ? 12.396 -4.927 -17.427 1.00 97.12 90 LYS A O 1
ATOM 706 N N . TYR A 1 91 ? 11.374 -2.950 -17.749 1.00 98.19 91 TYR A N 1
ATOM 707 C CA . TYR A 1 91 ? 11.455 -3.011 -19.204 1.00 98.19 91 TYR A CA 1
ATOM 708 C C . TYR A 1 91 ? 12.867 -2.805 -19.739 1.00 98.19 91 TYR A C 1
ATOM 710 O O . TYR A 1 91 ? 13.634 -1.971 -19.251 1.00 98.19 91 TYR A O 1
ATOM 718 N N . GLN A 1 92 ? 13.167 -3.548 -20.798 1.00 98.31 92 GLN A N 1
ATOM 719 C CA . GLN A 1 92 ? 14.331 -3.357 -21.647 1.00 98.31 92 GLN A CA 1
ATOM 720 C C . GLN A 1 92 ? 14.004 -2.366 -22.767 1.00 98.31 92 GLN A C 1
ATOM 722 O O . GLN A 1 92 ? 12.876 -2.309 -23.267 1.00 98.31 92 GLN A O 1
ATOM 727 N N . TYR A 1 93 ? 15.006 -1.570 -23.139 1.00 97.56 93 TYR A N 1
ATOM 728 C CA . TYR A 1 93 ? 14.893 -0.480 -24.104 1.00 97.56 93 TYR A CA 1
ATOM 729 C C . TYR A 1 93 ? 15.952 -0.644 -25.207 1.00 97.56 93 TYR A C 1
ATOM 731 O O . TYR A 1 93 ? 17.064 -1.063 -24.885 1.00 97.56 93 TYR A O 1
ATOM 739 N N . PRO A 1 94 ? 15.657 -0.271 -26.470 1.00 97.88 94 PRO A N 1
ATOM 740 C CA . PRO A 1 94 ? 14.407 0.330 -26.963 1.00 97.88 94 PRO A CA 1
ATOM 741 C C . PRO A 1 94 ? 13.199 -0.620 -26.911 1.00 97.88 94 PRO A C 1
ATOM 743 O O . PRO A 1 94 ? 13.333 -1.818 -27.150 1.00 97.88 94 PRO A O 1
ATOM 746 N N . LEU A 1 95 ? 12.008 -0.100 -26.588 1.00 97.94 95 LEU A N 1
ATOM 747 C CA . LEU A 1 95 ? 10.816 -0.930 -26.332 1.00 97.94 95 LEU A CA 1
ATOM 748 C C . LEU A 1 95 ? 10.399 -1.776 -27.544 1.00 97.94 95 LEU A C 1
ATOM 750 O O . LEU A 1 95 ? 9.978 -2.918 -27.391 1.00 97.94 95 LEU A O 1
ATOM 754 N N . ASN A 1 96 ? 10.534 -1.217 -28.747 1.00 97.81 96 ASN A N 1
ATOM 755 C CA . ASN A 1 96 ? 10.195 -1.873 -30.010 1.00 97.81 96 ASN A CA 1
ATOM 756 C C . ASN A 1 96 ? 11.118 -3.055 -30.347 1.00 97.81 96 ASN A C 1
ATOM 758 O O . ASN A 1 96 ? 10.749 -3.886 -31.170 1.00 97.81 96 ASN A O 1
ATOM 762 N N . GLU A 1 97 ? 12.291 -3.136 -29.719 1.00 98.25 97 GLU A N 1
ATOM 763 C CA . GLU A 1 97 ? 13.259 -4.219 -29.921 1.00 98.25 97 GLU A CA 1
ATOM 764 C C . GLU A 1 97 ? 13.102 -5.347 -28.890 1.00 98.25 97 GLU A C 1
ATOM 766 O O . GLU A 1 97 ? 13.542 -6.462 -29.147 1.00 98.25 97 GLU A O 1
ATOM 771 N N . HIS A 1 98 ? 12.417 -5.087 -27.768 1.00 98.12 98 HIS A N 1
ATOM 772 C CA . HIS A 1 98 ? 12.314 -6.004 -26.623 1.00 98.12 98 HIS A CA 1
ATOM 773 C C . HIS A 1 98 ? 10.861 -6.386 -26.285 1.00 98.12 98 HIS A C 1
ATOM 775 O O . HIS A 1 98 ? 10.504 -6.597 -25.126 1.00 98.12 98 HIS A O 1
ATOM 781 N N . ILE A 1 99 ? 9.979 -6.432 -27.292 1.00 98.31 99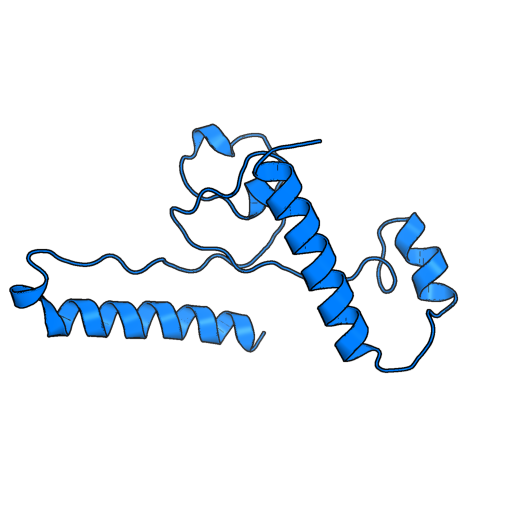 ILE A N 1
ATOM 782 C CA . ILE A 1 99 ? 8.535 -6.669 -27.099 1.00 98.31 99 ILE A CA 1
ATOM 783 C C . ILE A 1 99 ? 8.279 -8.010 -26.395 1.00 98.31 99 ILE A C 1
ATOM 785 O O . ILE A 1 99 ? 7.456 -8.081 -25.485 1.00 98.31 99 ILE A O 1
ATOM 789 N N . LYS A 1 100 ? 8.982 -9.077 -26.799 1.00 98.19 100 LYS A N 1
ATOM 790 C CA . LYS A 1 100 ? 8.782 -10.423 -26.236 1.00 98.19 100 LYS A CA 1
ATOM 791 C C . LYS A 1 100 ? 9.281 -10.507 -24.796 1.00 98.19 100 LYS A C 1
ATOM 793 O O . LYS A 1 100 ? 8.626 -11.111 -23.951 1.00 98.19 100 LYS A O 1
ATOM 798 N N . GLU A 1 101 ? 10.432 -9.907 -24.524 1.00 98.38 101 GLU A N 1
ATOM 799 C CA . GLU A 1 101 ? 11.072 -9.879 -23.213 1.00 98.38 101 GLU A CA 1
ATOM 800 C C . GLU A 1 101 ? 10.233 -9.074 -22.220 1.00 98.38 101 GLU A C 1
ATOM 802 O O . GLU A 1 101 ? 9.995 -9.540 -21.108 1.00 98.38 101 GLU A O 1
ATOM 807 N N . ASN A 1 102 ? 9.725 -7.913 -22.642 1.00 98.31 102 ASN A N 1
ATOM 808 C CA . ASN A 1 102 ? 8.887 -7.057 -21.806 1.00 98.31 102 ASN A CA 1
ATOM 809 C C . ASN A 1 102 ? 7.508 -7.685 -21.543 1.00 98.31 102 ASN A C 1
ATOM 811 O O . ASN A 1 102 ? 7.048 -7.649 -20.408 1.00 98.31 102 ASN A O 1
ATOM 815 N N . ALA A 1 103 ? 6.897 -8.351 -22.533 1.00 98.25 103 ALA A N 1
ATOM 816 C CA . ALA A 1 103 ? 5.652 -9.098 -22.319 1.00 98.25 103 ALA A CA 1
ATOM 817 C C . ALA A 1 103 ? 5.835 -10.247 -21.311 1.00 98.25 103 ALA A C 1
ATOM 819 O O . ALA A 1 103 ? 5.011 -10.445 -20.423 1.00 98.25 103 ALA A O 1
ATOM 820 N N . LYS A 1 104 ? 6.958 -10.972 -21.394 1.00 98.25 104 LYS A N 1
ATOM 821 C CA . LYS A 1 104 ? 7.294 -12.012 -20.413 1.00 98.25 104 LYS A CA 1
ATOM 822 C C . LYS A 1 104 ? 7.525 -11.433 -19.011 1.00 98.25 104 LYS A C 1
ATOM 824 O O . LYS A 1 104 ? 7.204 -12.091 -18.022 1.00 98.25 104 LYS A O 1
ATOM 829 N N . GLU A 1 105 ? 8.109 -10.239 -18.914 1.00 98.00 105 GLU A N 1
ATOM 830 C CA . GLU A 1 105 ? 8.295 -9.543 -17.637 1.00 98.00 105 GLU A CA 1
ATOM 831 C C . GLU A 1 105 ? 6.954 -9.110 -17.026 1.00 98.00 105 GLU A C 1
ATOM 833 O O . GLU A 1 105 ? 6.755 -9.298 -15.825 1.00 98.00 105 GLU A O 1
ATOM 838 N N . ASP A 1 106 ? 6.011 -8.630 -17.842 1.00 97.31 106 ASP A N 1
ATOM 839 C CA . ASP A 1 106 ? 4.644 -8.342 -17.395 1.00 97.31 106 ASP A CA 1
ATOM 840 C C . ASP A 1 106 ? 3.963 -9.601 -16.844 1.00 97.31 106 ASP A C 1
ATOM 842 O O . ASP A 1 106 ? 3.460 -9.585 -15.717 1.00 97.31 106 ASP A O 1
ATOM 846 N N . ASP A 1 107 ? 4.007 -10.712 -17.588 1.00 97.69 107 ASP A N 1
ATOM 847 C CA . ASP A 1 107 ? 3.416 -11.989 -17.170 1.00 97.69 107 ASP A CA 1
ATOM 848 C C . ASP A 1 107 ? 3.993 -12.473 -15.830 1.00 97.69 107 ASP A C 1
ATOM 850 O O . ASP A 1 107 ? 3.260 -12.937 -14.952 1.00 97.69 107 ASP A O 1
ATOM 854 N N . ARG A 1 108 ? 5.311 -12.329 -15.638 1.00 96.81 108 ARG A N 1
ATOM 855 C CA . ARG A 1 108 ? 5.999 -12.691 -14.391 1.00 96.81 108 ARG A CA 1
ATOM 856 C C . ARG A 1 108 ? 5.532 -11.827 -13.216 1.00 96.81 108 ARG A C 1
ATOM 858 O O . ARG A 1 108 ? 5.200 -12.374 -12.161 1.00 96.81 108 ARG A O 1
ATOM 865 N N . SER A 1 109 ? 5.511 -10.504 -13.382 1.00 96.00 109 SER A N 1
ATOM 866 C CA . SER A 1 109 ? 5.062 -9.569 -12.342 1.00 96.00 109 SER A CA 1
ATOM 867 C C . SER A 1 109 ? 3.589 -9.786 -11.982 1.00 96.00 109 SER A C 1
ATOM 869 O O . SER A 1 109 ? 3.239 -9.815 -10.800 1.00 96.00 109 SER A O 1
ATOM 871 N N . LEU A 1 110 ? 2.723 -10.013 -12.974 1.00 95.69 110 LEU A N 1
ATOM 872 C CA . LEU A 1 110 ? 1.307 -10.315 -12.753 1.00 95.69 110 LEU A CA 1
ATOM 873 C C . LEU A 1 110 ? 1.108 -11.646 -12.021 1.00 95.69 110 LEU A C 1
ATOM 875 O O . LEU A 1 110 ? 0.306 -11.716 -11.088 1.00 95.69 110 LEU A O 1
ATOM 879 N N . ALA A 1 111 ? 1.855 -12.690 -12.391 1.00 95.69 111 ALA A N 1
ATOM 880 C CA . ALA A 1 111 ? 1.797 -13.977 -11.703 1.00 95.69 111 ALA A CA 1
ATOM 881 C C . ALA A 1 111 ? 2.133 -13.841 -10.209 1.00 95.69 111 ALA A C 1
ATOM 883 O O . ALA A 1 111 ? 1.450 -14.428 -9.371 1.00 95.69 111 ALA A O 1
ATOM 884 N N . GLN A 1 112 ? 3.129 -13.021 -9.860 1.00 94.94 112 GLN A N 1
ATOM 885 C CA . GLN A 1 112 ? 3.490 -12.771 -8.464 1.00 94.94 112 GLN A CA 1
ATOM 886 C C . GLN A 1 112 ? 2.375 -12.056 -7.688 1.00 94.94 112 GLN A C 1
ATOM 888 O O . GLN A 1 112 ? 2.055 -12.452 -6.569 1.00 94.94 112 GLN A O 1
ATOM 893 N N . VAL A 1 113 ? 1.747 -11.036 -8.282 1.00 94.25 113 VAL A N 1
ATOM 894 C CA . VAL A 1 113 ? 0.603 -10.338 -7.665 1.00 94.25 113 VAL A CA 1
ATOM 895 C C . VAL A 1 113 ? -0.563 -11.301 -7.426 1.00 94.25 113 VAL A C 1
ATOM 897 O O . VAL A 1 113 ? -1.173 -11.270 -6.358 1.00 94.25 113 VAL A O 1
ATOM 900 N N . ASN A 1 114 ? -0.842 -12.193 -8.380 1.00 92.31 114 ASN A N 1
ATOM 901 C CA . ASN A 1 114 ? -1.917 -13.178 -8.260 1.00 92.31 114 ASN A CA 1
ATOM 902 C C . ASN A 1 114 ? -1.692 -14.172 -7.113 1.00 92.31 114 ASN A C 1
ATOM 904 O O . ASN A 1 114 ? -2.660 -14.548 -6.456 1.00 92.31 114 ASN A O 1
ATOM 908 N N . ILE A 1 115 ? -0.441 -14.557 -6.831 1.00 91.38 115 ILE A N 1
ATOM 909 C CA . ILE A 1 115 ? -0.114 -15.403 -5.671 1.00 91.38 115 ILE A CA 1
ATOM 910 C C . ILE A 1 115 ? -0.542 -14.711 -4.372 1.00 91.38 115 ILE A C 1
ATOM 912 O O . ILE A 1 115 ? -1.170 -15.339 -3.527 1.00 91.38 115 ILE A O 1
ATOM 916 N N . PHE A 1 116 ? -0.261 -13.413 -4.224 1.00 87.56 116 PHE A N 1
ATOM 917 C CA . PHE A 1 116 ? -0.647 -12.662 -3.026 1.00 87.56 116 PHE A CA 1
ATOM 918 C C . PHE A 1 116 ? -2.154 -12.427 -2.903 1.00 87.56 116 PHE A C 1
ATOM 920 O O . PHE A 1 116 ? -2.644 -12.278 -1.793 1.00 87.56 116 PHE A O 1
ATOM 927 N N . TYR A 1 117 ? -2.885 -12.386 -4.017 1.00 74.81 117 TYR A N 1
ATOM 928 C CA . TYR A 1 117 ? -4.342 -12.211 -4.017 1.00 74.81 117 TYR A CA 1
ATOM 929 C C . TYR A 1 117 ? -5.114 -13.464 -3.581 1.00 74.81 117 TYR A C 1
ATOM 931 O O . TYR A 1 117 ? -6.288 -13.366 -3.229 1.00 74.81 117 TYR A O 1
ATOM 939 N N . GLN A 1 118 ? -4.489 -14.639 -3.682 1.00 67.62 118 GLN A N 1
ATOM 940 C CA . GLN A 1 118 ? -5.097 -15.930 -3.346 1.00 67.62 118 GLN A CA 1
ATOM 941 C C . GLN A 1 118 ? -4.800 -16.387 -1.909 1.00 67.62 118 GLN A C 1
ATOM 943 O O . GLN A 1 118 ? -5.374 -17.386 -1.472 1.00 67.62 118 GLN A O 1
ATOM 948 N N . LEU A 1 119 ? -3.907 -15.684 -1.204 1.00 54.00 119 LEU A N 1
ATOM 949 C CA . LEU A 1 119 ? -3.572 -15.887 0.210 1.00 54.00 119 LEU A CA 1
ATOM 950 C C . LEU A 1 119 ? -4.455 -15.010 1.105 1.00 54.00 119 LEU A C 1
ATOM 952 O O . LEU A 1 119 ? -4.831 -15.503 2.191 1.00 54.00 119 LEU A O 1
#

pLDDT: mean 96.44, std 6.65, range [54.0, 98.81]

Foldseek 3Di:
DDDQQVVVVVVVVVVVVVVVCVVQPPDDDDPCLVVQVVVCHPPVNPPDADEAEAQAQRDQDANRLLRHHNDPVSNPPHDHDPHHYFYDQDDDPPCVVCVVVSVVSVVVRVVSVVVRVVD

Sequence (119 aa):
MMCGSCSNENAFKLIFMHYMKVQRGNKDFTKEEMESCMINQPPGAPKLSMLSFHGSFHGRTLGCLSTTHSKAIHKVDVPAFDWPIADFPKYQYPLNEHIKENAKEDDRSLAQVNIFYQL